Protein AF-A0A7Y5HXD3-F1 (afdb_monomer_lite)

Radius of gyration: 32.14 Å; chains: 1; bounding box: 64×32×68 Å

Foldseek 3Di:
DVVVVVVVVVVVVVVVVCVVCVDVVPPDDDDPDDPPDDDDDDDDDDFADFPDDKDADDPVRQVPDDPVGNDRIDTDGDDD

Structure (mmCIF, N/CA/C/O backbone):
data_AF-A0A7Y5HXD3-F1
#
_entry.id   AF-A0A7Y5HXD3-F1
#
loop_
_atom_site.group_PDB
_atom_site.id
_atom_site.type_symbol
_atom_site.label_atom_id
_atom_site.label_alt_id
_atom_site.label_comp_id
_atom_site.label_asym_id
_atom_site.label_entity_id
_atom_site.label_seq_id
_atom_site.pdbx_PDB_ins_code
_atom_site.Cartn_x
_atom_site.Cartn_y
_atom_site.Cartn_z
_atom_site.occupancy
_atom_site.B_iso_or_equiv
_atom_site.auth_seq_id
_atom_site.auth_comp_id
_atom_site.auth_asym_id
_atom_site.auth_atom_id
_atom_site.pdbx_PDB_model_num
ATOM 1 N N . MET A 1 1 ? 38.869 19.157 -27.274 1.00 60.66 1 MET A N 1
ATOM 2 C CA . MET A 1 1 ? 38.267 17.827 -27.532 1.00 60.66 1 MET A CA 1
ATOM 3 C C . MET A 1 1 ? 37.528 17.241 -26.328 1.00 60.66 1 MET A C 1
ATOM 5 O O . MET A 1 1 ? 36.400 16.811 -26.512 1.00 60.66 1 MET A O 1
ATOM 9 N N . ASN A 1 2 ? 38.063 17.297 -25.102 1.00 76.00 2 ASN A N 1
ATOM 10 C CA . ASN A 1 2 ? 37.418 16.671 -23.929 1.00 76.00 2 ASN A CA 1
ATOM 11 C C . ASN A 1 2 ? 36.022 17.215 -23.593 1.00 76.00 2 ASN A C 1
ATOM 13 O O . ASN A 1 2 ? 35.159 16.455 -23.181 1.00 76.00 2 ASN A O 1
ATOM 17 N N . ARG A 1 3 ? 35.761 18.513 -23.809 1.00 82.88 3 ARG A N 1
ATOM 18 C CA . ARG A 1 3 ? 34.432 19.087 -23.539 1.00 82.88 3 ARG A CA 1
ATOM 19 C C . ARG A 1 3 ? 33.346 18.462 -24.418 1.00 82.88 3 ARG A C 1
ATOM 21 O O . ARG A 1 3 ? 32.316 18.086 -23.886 1.00 82.88 3 ARG A O 1
ATOM 28 N N . ALA A 1 4 ? 33.588 18.298 -25.719 1.00 89.25 4 ALA A N 1
ATOM 29 C CA . ALA A 1 4 ? 32.617 17.683 -26.629 1.00 89.25 4 ALA A CA 1
ATOM 30 C C . ALA A 1 4 ? 32.315 16.228 -26.237 1.00 89.25 4 ALA A C 1
ATOM 32 O O . ALA A 1 4 ? 31.155 15.836 -26.176 1.00 89.25 4 ALA A O 1
ATOM 33 N N . PHE A 1 5 ? 33.349 15.461 -25.881 1.00 92.12 5 PHE A N 1
ATOM 34 C CA . PHE A 1 5 ? 33.186 14.090 -25.397 1.00 92.12 5 PHE A CA 1
ATOM 35 C C . PHE A 1 5 ? 32.408 14.030 -24.072 1.00 92.12 5 PHE A C 1
ATOM 37 O O . PHE A 1 5 ? 31.510 13.206 -23.922 1.00 92.12 5 PHE A O 1
ATOM 44 N N . ASN A 1 6 ? 32.674 14.960 -23.149 1.00 93.12 6 ASN A N 1
ATOM 45 C CA . ASN A 1 6 ? 31.929 15.074 -21.895 1.00 93.12 6 ASN A CA 1
ATOM 46 C C . ASN A 1 6 ? 30.449 15.408 -22.133 1.00 93.12 6 ASN A C 1
ATOM 48 O O . ASN A 1 6 ? 29.590 14.806 -21.500 1.00 93.12 6 ASN A O 1
ATOM 52 N N . TRP A 1 7 ? 30.141 16.328 -23.053 1.00 96.19 7 TRP A N 1
ATOM 53 C CA . TRP A 1 7 ? 28.759 16.679 -23.402 1.00 96.19 7 TRP A CA 1
ATOM 54 C C . TRP A 1 7 ? 28.007 15.504 -24.031 1.00 96.19 7 TRP A C 1
ATOM 56 O O . TRP A 1 7 ? 26.863 15.250 -23.663 1.00 96.19 7 TRP A O 1
ATOM 66 N N . ILE A 1 8 ? 28.654 14.750 -24.924 1.00 97.06 8 ILE A N 1
ATOM 67 C CA . ILE A 1 8 ? 28.069 13.543 -25.525 1.00 97.06 8 ILE A CA 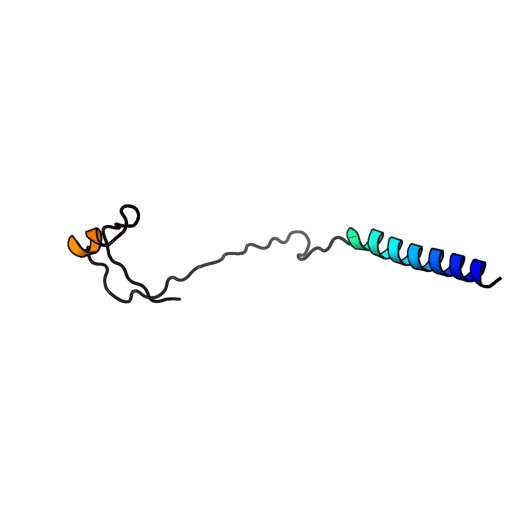1
ATOM 68 C C . ILE A 1 8 ? 27.814 12.480 -24.452 1.00 97.06 8 ILE A C 1
ATOM 70 O O . ILE A 1 8 ? 26.723 11.916 -24.398 1.00 97.06 8 ILE A O 1
ATOM 74 N N . GLY A 1 9 ? 28.783 12.244 -23.562 1.00 96.56 9 GLY A N 1
ATOM 75 C CA . GLY A 1 9 ? 28.629 11.308 -22.450 1.00 96.56 9 GLY A CA 1
ATOM 76 C C . GLY A 1 9 ? 27.486 11.699 -21.510 1.00 96.56 9 GLY A C 1
ATOM 77 O O . GLY A 1 9 ? 26.662 10.858 -21.165 1.00 96.56 9 GLY A O 1
ATOM 78 N N . GLN A 1 10 ? 27.381 12.981 -21.149 1.00 96.81 10 GLN A N 1
ATOM 79 C CA . GLN A 1 10 ? 26.279 13.482 -20.322 1.00 96.81 10 GLN A CA 1
ATOM 80 C C . GLN A 1 10 ? 24.925 13.323 -21.013 1.00 96.81 10 GLN A C 1
ATOM 82 O O . GLN A 1 10 ? 23.989 12.820 -20.397 1.00 96.81 10 GLN A O 1
ATOM 87 N N . ALA A 1 11 ? 24.819 13.704 -22.287 1.00 97.81 11 ALA A N 1
ATOM 88 C CA . ALA A 1 11 ? 23.580 13.569 -23.045 1.00 97.81 11 ALA A CA 1
ATOM 89 C C . ALA A 1 11 ? 23.135 12.104 -23.137 1.00 97.81 11 ALA A C 1
ATOM 91 O O . ALA A 1 11 ? 21.960 11.809 -22.923 1.00 97.81 11 ALA A O 1
ATOM 92 N N . LEU A 1 12 ? 24.071 11.185 -23.391 1.00 98.25 12 LEU A N 1
ATOM 93 C CA . LEU A 1 12 ? 23.801 9.751 -23.436 1.00 98.25 12 LEU A CA 1
ATOM 94 C C . LEU A 1 12 ? 23.300 9.239 -22.080 1.00 98.25 12 LEU A C 1
ATOM 96 O O . LEU A 1 12 ? 22.230 8.638 -22.010 1.00 98.25 12 LEU A O 1
ATOM 100 N N . LEU A 1 13 ? 24.033 9.519 -21.000 1.00 98.12 13 LEU A N 1
ATOM 101 C CA . LEU A 1 13 ? 23.690 9.030 -19.664 1.00 98.12 13 LEU A CA 1
ATOM 102 C C . LEU A 1 13 ? 22.357 9.596 -19.168 1.00 98.12 13 LEU A C 1
ATOM 104 O O . LEU A 1 13 ? 21.522 8.842 -18.669 1.00 98.12 13 LEU A O 1
ATOM 108 N N . TYR A 1 14 ? 22.120 10.896 -19.347 1.00 98.19 14 TYR A N 1
ATOM 109 C CA . TYR A 1 14 ? 20.847 11.508 -18.973 1.00 98.19 14 TYR A CA 1
ATOM 110 C C . TYR A 1 14 ? 19.687 11.002 -19.822 1.00 98.19 14 TYR A C 1
ATOM 112 O O . TYR A 1 14 ? 18.610 10.776 -19.276 1.00 98.19 14 TYR A O 1
ATOM 120 N N . SER A 1 15 ? 19.896 10.748 -21.115 1.00 98.44 15 SER A N 1
ATOM 121 C CA . SER A 1 15 ? 18.862 10.147 -21.963 1.00 98.44 15 SER A CA 1
ATOM 122 C C . SER A 1 15 ? 18.528 8.725 -21.517 1.00 98.44 15 SER A C 1
ATOM 124 O O . SER A 1 15 ? 17.354 8.390 -21.394 1.00 98.44 15 SER A O 1
ATO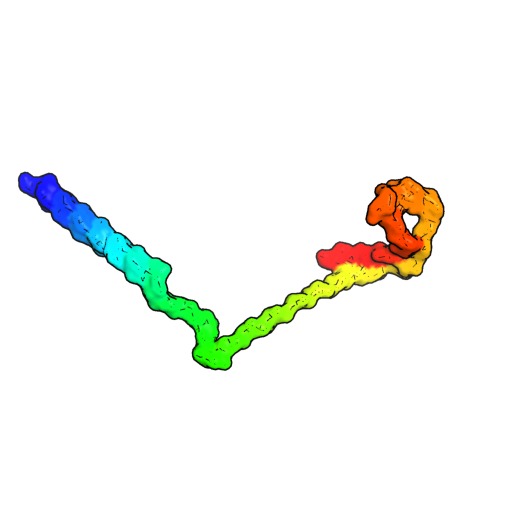M 126 N N . CYS A 1 16 ? 19.534 7.900 -21.202 1.00 98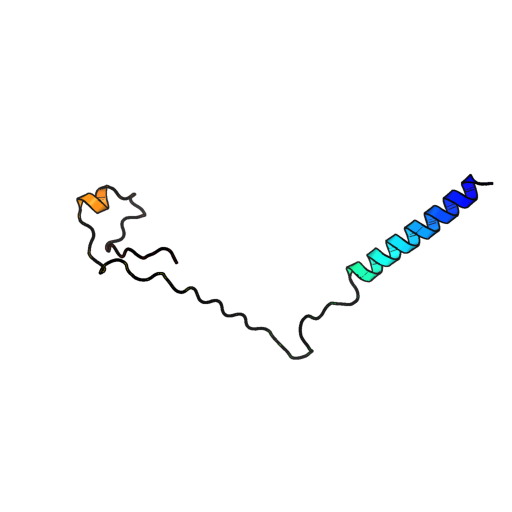.38 16 CYS A N 1
ATOM 127 C CA . CYS A 1 16 ? 19.316 6.563 -20.647 1.00 98.38 16 CYS A CA 1
ATOM 128 C C . CYS A 1 16 ? 18.525 6.615 -19.335 1.00 98.38 16 CYS A C 1
ATOM 130 O O . CYS A 1 16 ? 17.598 5.830 -19.143 1.00 98.38 16 CYS A O 1
ATOM 132 N N . PHE A 1 17 ? 18.854 7.557 -18.449 1.00 98.19 17 PHE A N 1
ATOM 133 C CA . PHE A 1 17 ? 18.168 7.714 -17.168 1.00 98.19 17 PHE A CA 1
ATOM 134 C C . PHE A 1 17 ? 16.721 8.189 -17.346 1.00 98.19 17 PHE A C 1
ATOM 136 O O . PHE A 1 17 ? 15.802 7.618 -16.761 1.00 98.19 17 PHE A O 1
ATOM 143 N N . ALA A 1 18 ? 16.503 9.190 -18.201 1.00 98.00 18 ALA A N 1
ATOM 144 C CA . ALA A 1 18 ? 15.174 9.691 -18.534 1.00 98.00 18 ALA A CA 1
ATOM 145 C C . ALA A 1 18 ? 14.303 8.603 -19.174 1.00 98.00 18 ALA A C 1
ATOM 147 O O . ALA A 1 18 ? 13.126 8.492 -18.842 1.00 98.00 18 ALA A O 1
ATOM 148 N N . LEU A 1 19 ? 14.882 7.767 -20.040 1.00 97.94 19 LEU A N 1
ATOM 149 C CA . LEU A 1 19 ? 14.185 6.645 -20.660 1.00 97.94 19 LEU A CA 1
ATOM 150 C C . LEU A 1 19 ? 13.825 5.580 -19.623 1.00 97.94 19 LEU A C 1
ATOM 152 O O . LEU A 1 19 ? 12.679 5.141 -19.593 1.00 97.94 19 LEU A O 1
ATOM 156 N N . ALA A 1 20 ? 14.753 5.212 -18.735 1.00 97.44 20 ALA A N 1
ATOM 157 C CA . ALA A 1 20 ? 14.475 4.266 -17.657 1.00 97.44 20 ALA A CA 1
ATOM 158 C C . ALA A 1 20 ? 13.334 4.764 -16.758 1.00 97.44 20 ALA A C 1
ATOM 160 O O . ALA A 1 20 ? 12.370 4.037 -16.534 1.00 97.44 20 ALA A O 1
ATOM 161 N N . ILE A 1 21 ? 13.390 6.021 -16.307 1.00 97.25 21 ILE A N 1
ATOM 162 C CA . ILE A 1 21 ? 12.311 6.621 -15.511 1.00 97.25 21 ILE A CA 1
ATOM 163 C C . ILE A 1 21 ? 11.005 6.639 -16.303 1.00 97.25 21 ILE A C 1
ATOM 165 O O . ILE A 1 21 ? 9.981 6.200 -15.794 1.00 97.25 21 ILE A O 1
ATOM 169 N N . GLY A 1 22 ? 11.021 7.132 -17.542 1.00 96.38 22 GLY A N 1
ATOM 170 C CA . GLY A 1 22 ? 9.821 7.265 -18.363 1.00 96.38 22 GLY A CA 1
ATOM 171 C C . GLY A 1 22 ? 9.126 5.923 -18.579 1.00 96.38 22 GLY A C 1
ATOM 172 O O . GLY A 1 22 ? 7.927 5.809 -18.330 1.00 96.38 22 GLY A O 1
ATOM 173 N N . VAL A 1 23 ? 9.888 4.892 -18.948 1.00 96.69 23 VAL A N 1
ATOM 174 C CA . VAL A 1 23 ? 9.374 3.534 -19.160 1.00 96.69 23 VAL A CA 1
ATOM 175 C C . VAL A 1 23 ? 8.838 2.957 -17.849 1.00 96.69 23 VAL A C 1
ATOM 177 O O . VAL A 1 23 ? 7.656 2.618 -17.770 1.00 96.69 23 VAL A O 1
ATOM 180 N N . PHE A 1 24 ? 9.665 2.924 -16.800 1.00 96.06 24 PHE A N 1
ATOM 181 C CA . PHE A 1 24 ? 9.316 2.276 -15.533 1.00 96.06 24 PHE A CA 1
ATOM 182 C C . PHE A 1 24 ? 8.358 3.076 -14.641 1.00 96.06 24 PHE A C 1
ATOM 184 O O . PHE A 1 24 ? 7.846 2.540 -13.662 1.00 96.06 24 PHE A O 1
ATOM 191 N N . SER A 1 25 ? 8.044 4.330 -14.982 1.00 94.88 25 SER A N 1
ATOM 192 C CA . SER A 1 25 ? 7.039 5.125 -14.260 1.00 94.88 25 SER A CA 1
ATOM 193 C C . SER A 1 25 ? 5.607 4.622 -14.458 1.00 94.88 25 SER A C 1
ATOM 195 O O . SER A 1 25 ? 4.742 4.861 -13.614 1.00 94.88 25 SER A O 1
ATOM 197 N N . ARG A 1 26 ? 5.337 3.946 -15.582 1.00 92.12 26 ARG A N 1
ATOM 198 C CA . ARG A 1 26 ? 3.986 3.527 -15.988 1.00 92.12 26 ARG A CA 1
ATOM 199 C C . ARG A 1 26 ? 3.911 2.055 -16.382 1.00 92.12 26 ARG A C 1
ATOM 201 O O . ARG A 1 26 ? 2.831 1.471 -16.297 1.00 92.12 26 ARG A O 1
ATOM 208 N N . TRP A 1 27 ? 5.016 1.472 -16.839 1.00 93.38 27 TRP A N 1
ATOM 209 C CA . TRP A 1 27 ? 5.062 0.126 -17.394 1.00 93.38 27 TRP A CA 1
ATOM 210 C C . TRP A 1 27 ? 6.261 -0.659 -16.836 1.00 93.38 27 TRP A C 1
ATOM 212 O O . TRP A 1 27 ? 7.346 -0.102 -16.720 1.00 93.38 27 TRP A O 1
ATOM 222 N N . PRO A 1 28 ? 6.128 -1.959 -16.540 1.00 92.25 28 PRO A N 1
ATOM 223 C CA . PRO A 1 28 ? 4.916 -2.762 -16.637 1.00 92.25 28 PRO A CA 1
ATOM 224 C C . PRO A 1 28 ? 3.907 -2.405 -15.542 1.00 92.25 28 PRO A C 1
ATOM 226 O O . PRO A 1 28 ? 4.269 -1.981 -14.446 1.00 92.25 28 PRO A O 1
ATOM 229 N N . VAL A 1 29 ? 2.619 -2.580 -15.843 1.00 91.44 29 VAL A N 1
ATOM 230 C CA . VAL A 1 29 ? 1.576 -2.444 -14.824 1.00 91.44 29 VAL A CA 1
ATOM 231 C C . VAL A 1 29 ? 1.759 -3.581 -13.824 1.00 91.44 29 VAL A C 1
ATOM 233 O O . VAL A 1 29 ? 1.717 -4.756 -14.189 1.00 91.44 29 VAL A O 1
ATOM 236 N N . TYR A 1 30 ? 1.994 -3.234 -12.561 1.00 90.75 30 TYR A N 1
ATOM 237 C CA . TYR A 1 30 ? 2.099 -4.223 -11.499 1.00 90.75 30 TYR A CA 1
ATOM 238 C C . TYR A 1 30 ? 0.705 -4.733 -11.123 1.00 90.75 30 TYR A C 1
ATOM 240 O O . TYR A 1 30 ? -0.138 -3.970 -10.646 1.00 90.75 30 TYR A O 1
ATOM 248 N N . HIS A 1 31 ? 0.475 -6.030 -11.320 1.00 92.69 31 HIS A N 1
ATOM 249 C CA . HIS A 1 31 ? -0.746 -6.711 -10.907 1.00 92.69 31 HIS A CA 1
ATOM 250 C C . HIS A 1 31 ? -0.449 -7.555 -9.657 1.00 92.69 31 HIS A C 1
ATOM 252 O O . HIS A 1 31 ? 0.205 -8.590 -9.772 1.00 92.69 31 HIS A O 1
ATOM 258 N N . PRO A 1 32 ? -0.897 -7.138 -8.455 1.00 91.38 32 PRO A N 1
ATOM 259 C CA . PRO A 1 32 ? -0.636 -7.881 -7.218 1.00 91.38 32 PRO A CA 1
ATOM 260 C C . PRO A 1 32 ? -1.422 -9.198 -7.121 1.00 91.38 32 PRO A C 1
ATOM 262 O O . PRO A 1 32 ? -1.141 -10.020 -6.254 1.00 91.38 32 PRO A O 1
ATOM 265 N N . LEU A 1 33 ? -2.429 -9.379 -7.976 1.00 94.81 33 LEU A N 1
ATOM 266 C CA . LEU A 1 33 ? -3.297 -10.548 -8.039 1.00 94.81 33 LEU A CA 1
ATOM 267 C C . LEU A 1 33 ? -3.308 -11.081 -9.471 1.00 94.81 33 LEU A C 1
ATOM 269 O O . LEU A 1 33 ? -3.097 -10.326 -10.424 1.00 94.81 33 LEU A O 1
ATOM 273 N N . GLN A 1 34 ? -3.572 -12.379 -9.613 1.00 93.81 34 GLN A N 1
ATOM 274 C CA . GLN A 1 34 ? -3.808 -12.978 -10.922 1.00 93.81 34 GLN A CA 1
ATOM 275 C C . GLN A 1 34 ? -5.072 -12.393 -11.574 1.00 93.81 34 GLN A C 1
ATOM 277 O O . GLN A 1 34 ? -5.936 -11.861 -10.865 1.00 93.81 34 GLN A O 1
ATOM 282 N N . PRO A 1 35 ? -5.212 -12.510 -12.908 1.00 93.81 35 PRO A N 1
ATOM 283 C CA . PRO A 1 35 ? -6.484 -12.254 -13.570 1.00 93.81 35 PRO A CA 1
ATOM 284 C C . PRO A 1 35 ? -7.629 -12.992 -12.859 1.00 93.81 35 PRO A C 1
ATOM 286 O O . PRO A 1 35 ? -7.431 -14.071 -12.295 1.00 93.81 35 PRO A O 1
ATOM 289 N N . ASP A 1 36 ? -8.803 -12.367 -12.827 1.00 94.19 36 ASP A N 1
ATOM 290 C CA . ASP A 1 36 ? -10.031 -12.911 -12.229 1.00 94.19 36 ASP A CA 1
ATOM 291 C C . ASP A 1 36 ? -9.995 -13.162 -10.706 1.00 94.19 36 ASP A C 1
ATOM 293 O O . ASP A 1 36 ? -10.912 -13.765 -10.150 1.00 94.19 36 ASP A O 1
ATOM 297 N N . HIS A 1 37 ? -8.978 -12.655 -9.998 1.00 94.25 37 HIS A N 1
ATOM 298 C CA . HIS A 1 37 ? -8.899 -12.712 -8.536 1.00 94.25 37 HIS A CA 1
ATOM 299 C C . HIS A 1 37 ? -9.155 -11.340 -7.899 1.00 94.25 37 HIS A C 1
ATOM 301 O O . HIS A 1 37 ? -8.641 -10.315 -8.346 1.00 94.25 37 HIS A O 1
ATOM 307 N N . ALA A 1 38 ? -9.899 -11.328 -6.791 1.00 92.25 38 ALA A N 1
ATOM 308 C CA . ALA A 1 38 ? -10.136 -10.142 -5.971 1.00 92.25 38 ALA A CA 1
ATOM 309 C C . ALA A 1 38 ? -9.740 -10.403 -4.511 1.00 92.25 38 ALA A C 1
ATOM 311 O O . ALA A 1 38 ? -9.920 -11.505 -3.994 1.00 92.25 38 ALA A O 1
ATOM 312 N N . LEU A 1 39 ? -9.218 -9.379 -3.831 1.00 93.75 39 LEU A N 1
ATOM 313 C CA . LEU A 1 39 ? -8.902 -9.440 -2.404 1.00 93.75 39 LEU A CA 1
ATOM 314 C C . LEU A 1 39 ? -10.012 -8.771 -1.592 1.00 93.75 39 LEU A C 1
ATOM 316 O O . LEU A 1 39 ? -10.204 -7.559 -1.680 1.00 93.75 39 LEU A O 1
ATOM 320 N N . ILE A 1 40 ? -10.680 -9.545 -0.738 1.00 93.56 40 ILE A N 1
ATOM 321 C CA . ILE A 1 40 ? -11.600 -9.021 0.275 1.00 93.56 40 ILE A CA 1
ATOM 322 C C . ILE A 1 40 ? -10.846 -8.962 1.603 1.00 93.56 40 ILE A C 1
ATOM 324 O O . ILE A 1 40 ? -10.502 -9.993 2.178 1.00 93.56 40 ILE A O 1
ATOM 328 N N . LYS A 1 41 ? -10.573 -7.749 2.097 1.00 94.44 41 LYS A N 1
ATOM 329 C CA . LYS A 1 41 ? -9.965 -7.547 3.418 1.00 94.44 41 LYS A CA 1
ATOM 330 C C . LYS A 1 41 ? -11.055 -7.254 4.441 1.00 94.44 41 LYS A C 1
ATOM 332 O O . LYS A 1 41 ? -11.698 -6.212 4.368 1.00 94.44 41 LYS A O 1
ATOM 337 N N . VAL A 1 42 ? -11.217 -8.148 5.413 1.00 95.25 42 VAL A N 1
ATOM 338 C CA . VAL A 1 42 ? -12.109 -7.941 6.558 1.00 95.25 42 VAL A CA 1
ATOM 339 C C . VAL A 1 42 ? -11.260 -7.671 7.792 1.00 95.25 42 VAL A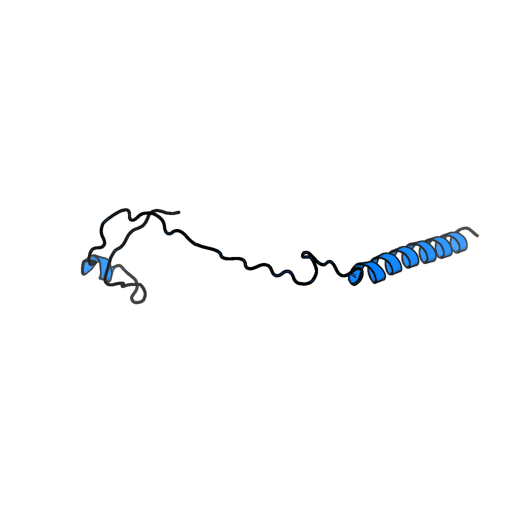 C 1
ATOM 341 O O . VAL A 1 42 ? -10.409 -8.478 8.159 1.00 95.25 42 VAL A O 1
ATOM 344 N N . SER A 1 43 ? -11.467 -6.515 8.415 1.00 92.19 43 SER A N 1
ATOM 345 C CA . SER A 1 43 ? -10.765 -6.114 9.633 1.00 92.19 43 SER A CA 1
ATOM 346 C C . SER A 1 43 ? -11.744 -6.110 10.796 1.00 92.19 43 SER A C 1
ATOM 348 O O . SER A 1 43 ? -12.728 -5.375 10.779 1.00 92.19 43 SER A O 1
ATOM 350 N N . PHE A 1 44 ? -11.464 -6.926 11.808 1.00 89.31 44 PHE A N 1
ATOM 351 C CA . PHE A 1 44 ? -12.236 -6.970 13.044 1.00 89.31 44 PHE A CA 1
ATOM 352 C C . PHE A 1 44 ? -11.464 -6.261 14.152 1.00 89.31 44 PHE A C 1
ATOM 354 O O . PHE A 1 44 ? -10.254 -6.435 14.279 1.00 89.31 44 PHE A O 1
ATOM 361 N N . VAL A 1 45 ? -12.175 -5.489 14.970 1.00 84.19 45 VAL A N 1
ATOM 362 C CA . VAL A 1 45 ? -11.640 -4.942 16.217 1.00 84.19 45 VAL A CA 1
ATOM 363 C C . VAL A 1 45 ? -12.286 -5.711 17.356 1.00 84.19 45 VAL A C 1
ATOM 365 O O . VAL A 1 45 ? -13.500 -5.644 17.546 1.00 84.19 45 VAL A O 1
ATOM 368 N N . HIS A 1 46 ? -11.480 -6.457 18.108 1.00 84.25 46 HIS A N 1
ATOM 369 C CA . HIS A 1 46 ? -11.938 -7.050 19.354 1.00 84.25 46 HIS A CA 1
ATOM 370 C C . HIS A 1 46 ? -11.813 -6.002 20.461 1.00 84.25 46 HIS A C 1
ATOM 372 O O . HIS A 1 46 ? -10.718 -5.525 20.751 1.00 84.25 46 HIS A O 1
ATOM 378 N N . HIS A 1 47 ? -12.937 -5.591 21.046 1.00 82.88 47 HIS A N 1
ATOM 379 C CA . HIS A 1 47 ? -12.905 -4.683 22.188 1.00 82.88 47 HIS A CA 1
ATOM 380 C C . HIS A 1 47 ? -12.295 -5.384 23.404 1.00 82.88 47 HIS A C 1
ATOM 382 O O . HIS A 1 47 ? -12.591 -6.553 23.642 1.00 82.88 47 HIS A O 1
ATOM 388 N N . GLY A 1 48 ? -11.506 -4.647 24.192 1.00 83.88 48 GLY A N 1
ATOM 389 C CA . GLY A 1 48 ? -10.979 -5.141 25.462 1.00 83.88 48 GLY A CA 1
ATOM 390 C C . GLY A 1 48 ? -12.087 -5.633 26.398 1.00 83.88 48 GLY A C 1
ATOM 391 O O . GLY A 1 48 ? -13.241 -5.181 26.330 1.00 83.88 48 GLY A O 1
ATOM 392 N N . VAL A 1 49 ? -11.724 -6.575 27.268 1.00 87.44 49 VAL A N 1
ATOM 393 C CA . VAL A 1 49 ? -12.639 -7.182 28.239 1.00 87.44 49 VAL A CA 1
ATOM 394 C C . VAL A 1 49 ? -13.215 -6.091 29.150 1.00 87.44 49 VAL A C 1
ATOM 396 O O . VAL A 1 49 ? -12.566 -5.082 29.442 1.00 87.44 49 VAL A O 1
ATOM 399 N N . ARG A 1 50 ? -14.476 -6.251 29.569 1.00 87.94 50 ARG A N 1
ATOM 400 C CA . ARG A 1 50 ? -15.083 -5.344 30.551 1.00 87.94 50 ARG A CA 1
ATOM 401 C C . ARG A 1 50 ? -14.387 -5.524 31.896 1.00 87.94 50 ARG A C 1
ATOM 403 O O . ARG A 1 50 ? -14.304 -6.641 32.389 1.00 87.94 50 ARG A O 1
ATOM 410 N N . VAL A 1 51 ? -13.939 -4.420 32.484 1.00 89.62 51 VAL A N 1
ATOM 411 C CA . VAL A 1 51 ? -13.289 -4.426 33.807 1.00 89.62 51 VAL A CA 1
ATOM 412 C C . VAL A 1 51 ? -14.333 -4.546 34.920 1.00 89.62 51 VAL A C 1
ATOM 414 O O . VAL A 1 51 ? -14.051 -5.074 35.989 1.00 89.62 51 VAL A O 1
ATOM 417 N N . ALA A 1 52 ? -15.554 -4.074 34.661 1.00 89.00 52 ALA A N 1
ATOM 418 C CA . ALA A 1 52 ? -16.681 -4.154 35.578 1.00 89.00 52 ALA A CA 1
ATOM 419 C C . ALA A 1 52 ? -18.008 -4.272 34.817 1.00 89.00 52 ALA A C 1
ATOM 421 O O . ALA A 1 52 ? -18.099 -3.934 33.628 1.00 89.00 52 ALA A O 1
ATOM 422 N N . ASP A 1 53 ? -19.050 -4.707 35.525 1.00 90.81 53 ASP A N 1
ATOM 423 C CA . ASP A 1 53 ? -20.415 -4.685 35.012 1.00 90.81 53 ASP A CA 1
ATOM 424 C C . ASP A 1 53 ? -20.865 -3.259 34.686 1.00 90.81 53 ASP A C 1
ATOM 426 O O . ASP A 1 53 ? -20.527 -2.285 35.366 1.00 90.81 53 ASP A O 1
ATOM 430 N N . CYS A 1 54 ? -21.657 -3.136 33.622 1.00 91.75 54 CYS A N 1
ATOM 431 C CA . CYS A 1 54 ? -22.220 -1.852 33.238 1.00 91.75 54 CYS A CA 1
ATOM 432 C C . CYS A 1 54 ? -23.213 -1.376 34.300 1.00 91.75 54 CYS A C 1
ATOM 434 O O . CYS A 1 54 ? -24.224 -2.033 34.547 1.00 91.75 54 CYS A O 1
ATOM 436 N N . ARG A 1 55 ? -22.974 -0.191 34.860 1.00 93.12 55 ARG A N 1
ATOM 437 C CA . ARG A 1 55 ? -23.868 0.437 35.843 1.00 93.12 55 ARG A CA 1
ATOM 438 C C . ARG A 1 55 ? -24.274 1.846 35.414 1.00 93.12 55 ARG A C 1
ATOM 440 O O . ARG A 1 55 ? -23.526 2.472 34.665 1.00 93.12 55 ARG A O 1
ATOM 447 N N . PRO A 1 56 ? -25.403 2.390 35.892 1.00 92.62 56 PRO A N 1
ATOM 448 C CA . PRO A 1 56 ? -25.699 3.804 35.695 1.00 92.62 56 PRO A CA 1
ATOM 449 C C . PRO A 1 56 ? -24.645 4.684 36.385 1.00 92.62 56 PRO A C 1
ATOM 451 O O . PRO A 1 56 ? -24.095 4.321 37.434 1.00 92.62 56 PRO A O 1
ATOM 454 N N . TYR A 1 57 ? -24.352 5.844 35.797 1.00 89.69 57 TYR A N 1
ATOM 455 C CA . TYR A 1 57 ? -23.570 6.876 36.481 1.00 89.69 57 TYR A CA 1
ATOM 456 C C . TYR A 1 57 ? -24.392 7.531 37.596 1.00 89.69 57 TYR A C 1
ATOM 458 O O . TYR A 1 57 ? -25.608 7.692 37.470 1.00 89.69 57 TYR A O 1
ATOM 466 N N . THR A 1 58 ? -23.730 7.961 38.673 1.00 91.75 58 THR A N 1
ATOM 467 C CA . THR A 1 58 ? -24.388 8.819 39.670 1.00 91.75 58 THR A CA 1
ATOM 468 C C . THR A 1 58 ? -24.527 10.252 39.146 1.00 91.75 58 THR A C 1
ATOM 470 O O . THR A 1 58 ? -23.884 10.649 38.168 1.00 91.75 58 THR A O 1
ATOM 473 N N . LYS A 1 59 ? -25.368 11.065 39.798 1.00 91.12 59 LYS A N 1
ATOM 474 C CA . LYS A 1 59 ? -25.581 12.467 39.397 1.00 91.12 59 LYS A CA 1
ATOM 475 C C . LYS A 1 59 ? -24.297 13.289 39.518 1.00 91.12 59 LYS A C 1
ATOM 477 O O . LYS A 1 59 ? -24.017 14.123 38.663 1.00 91.12 59 LYS A O 1
ATOM 482 N N . GLU A 1 60 ? -23.499 13.016 40.544 1.00 91.44 60 GLU A N 1
ATOM 483 C CA . GLU A 1 60 ? -22.226 13.680 40.819 1.00 91.44 60 GLU A CA 1
ATOM 484 C C . GLU A 1 60 ? -21.167 13.302 39.776 1.00 91.44 60 GLU A C 1
ATOM 486 O O . GLU A 1 60 ? -20.395 14.153 39.337 1.00 91.44 60 GLU A O 1
ATOM 491 N N . GLU A 1 61 ? -21.140 12.038 39.342 1.00 90.12 61 GLU A N 1
ATOM 492 C CA . GLU A 1 61 ? -20.247 11.571 38.276 1.00 90.12 61 GLU A CA 1
ATOM 493 C C . GLU A 1 61 ? -20.620 12.187 36.917 1.00 90.12 61 GLU A C 1
ATOM 495 O O . GLU A 1 61 ? -19.742 12.661 36.195 1.00 90.12 61 GLU A O 1
ATOM 500 N N . LEU A 1 62 ? -21.916 12.258 36.588 1.00 91.06 62 LEU A N 1
ATOM 501 C CA . LEU A 1 62 ? -22.400 12.910 35.363 1.00 91.06 62 LEU A CA 1
ATOM 502 C C . LEU A 1 62 ? -22.130 14.412 35.352 1.00 91.06 62 LEU A C 1
ATOM 504 O O . LEU A 1 62 ? -21.790 14.968 34.306 1.00 91.06 62 LEU A O 1
ATOM 508 N N . ALA A 1 63 ? -22.256 15.075 36.501 1.00 91.00 63 ALA A N 1
ATOM 509 C CA . ALA A 1 63 ? -21.968 16.499 36.620 1.00 91.00 63 ALA A CA 1
ATOM 510 C C . ALA A 1 63 ? -20.494 16.817 36.316 1.00 91.00 63 ALA A C 1
ATOM 512 O O . ALA A 1 63 ? -20.214 17.854 35.717 1.00 91.00 63 ALA A O 1
ATOM 513 N N . LYS A 1 64 ? -19.569 15.908 36.662 1.00 92.31 64 LYS A N 1
ATOM 514 C CA . LYS A 1 64 ? -18.133 16.031 36.348 1.00 92.31 64 LYS A CA 1
ATOM 515 C C . LYS A 1 64 ? -17.815 15.836 34.863 1.00 92.31 64 LYS A C 1
ATOM 517 O O . LYS A 1 64 ? -16.781 16.309 34.401 1.00 92.31 64 LYS A O 1
ATOM 522 N N . LEU A 1 65 ? -18.675 15.144 34.116 1.00 89.44 65 LEU A N 1
ATOM 523 C CA . LEU A 1 65 ? -18.512 14.950 32.677 1.00 89.44 65 LEU A CA 1
ATOM 524 C C . LEU A 1 65 ? -18.947 16.205 31.906 1.00 89.44 65 LEU A C 1
ATOM 526 O O . LEU A 1 65 ? -19.922 16.878 32.262 1.00 89.44 65 LEU A O 1
ATOM 530 N N . ALA A 1 66 ? -18.245 16.490 30.806 1.00 91.00 66 ALA A N 1
ATOM 531 C CA . ALA A 1 66 ? -18.647 17.523 29.857 1.00 91.00 66 ALA A CA 1
ATOM 532 C C . AL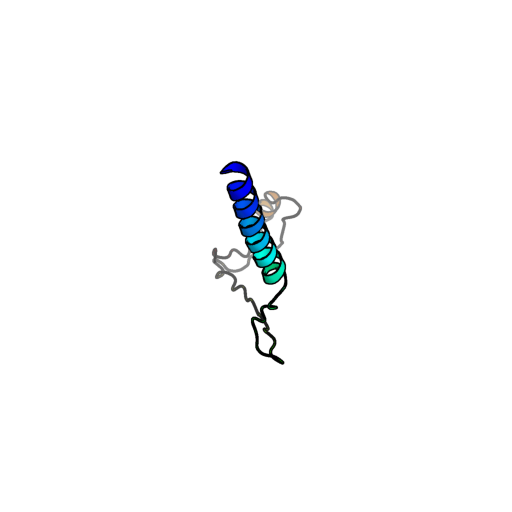A A 1 66 ? -20.047 17.211 29.284 1.00 91.00 66 ALA A C 1
ATOM 534 O O . ALA A 1 66 ? -20.375 16.033 29.119 1.00 91.00 66 ALA A O 1
ATOM 535 N N . PRO A 1 67 ? -20.878 18.218 28.950 1.00 88.50 67 PRO A N 1
ATOM 536 C CA . PRO A 1 67 ? -22.268 18.001 28.536 1.00 88.50 67 PRO A CA 1
ATOM 537 C C . PRO A 1 67 ? -22.458 16.992 27.393 1.00 88.50 67 PRO A C 1
ATOM 539 O O . PRO A 1 67 ? -23.425 16.237 27.405 1.00 88.5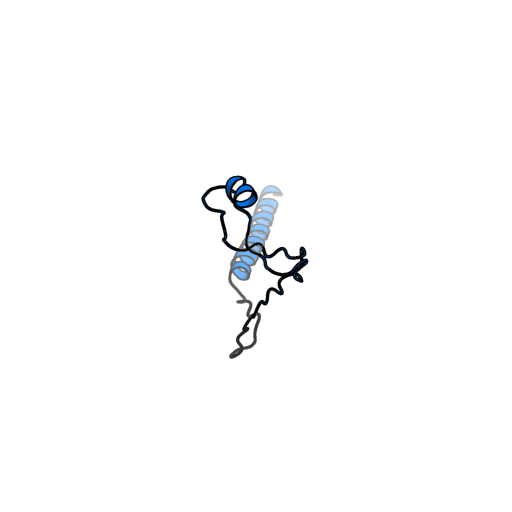0 67 PRO A O 1
ATOM 542 N N . ASN A 1 68 ? -21.518 16.933 26.449 1.00 91.75 68 ASN A N 1
ATOM 543 C CA . ASN A 1 68 ? -21.531 16.032 25.293 1.00 91.75 68 ASN A CA 1
ATOM 544 C C . ASN A 1 68 ? -21.053 14.598 25.594 1.00 91.75 68 ASN A C 1
ATOM 546 O O . ASN A 1 68 ? -21.185 13.727 24.741 1.00 91.75 68 ASN A O 1
ATOM 550 N N . MET A 1 69 ? -20.495 14.345 26.781 1.00 86.56 69 MET A N 1
ATOM 551 C CA . MET A 1 69 ? -19.903 13.057 27.175 1.00 86.56 69 MET A CA 1
ATOM 552 C C . MET A 1 69 ? -20.713 12.334 28.266 1.00 86.56 69 MET A C 1
ATOM 554 O O . MET A 1 69 ? -20.265 11.328 28.814 1.00 86.56 69 MET A O 1
ATOM 558 N N . ARG A 1 70 ? -21.906 12.838 28.604 1.00 87.31 70 ARG A N 1
ATOM 559 C CA . ARG A 1 70 ? -22.790 12.316 29.661 1.00 87.31 70 ARG A CA 1
ATOM 560 C C . ARG A 1 70 ? -23.601 11.107 29.194 1.00 87.31 70 ARG A C 1
ATOM 562 O O . ARG A 1 70 ? -24.824 11.163 29.087 1.00 87.31 70 ARG A O 1
ATOM 569 N N . ALA A 1 71 ? -22.911 10.009 28.903 1.00 85.31 71 ALA A N 1
ATOM 570 C CA . ALA A 1 71 ? -23.566 8.732 28.644 1.00 85.31 71 ALA A CA 1
ATOM 571 C C . ALA A 1 71 ? -24.303 8.237 29.907 1.00 85.31 71 ALA A C 1
ATOM 573 O O . ALA A 1 71 ? -23.798 8.425 31.011 1.00 85.31 71 ALA A O 1
ATOM 574 N N . PRO A 1 72 ? -25.467 7.575 29.783 1.00 83.38 72 PRO A N 1
ATOM 575 C CA . PRO A 1 72 ? -26.245 7.132 30.944 1.00 83.38 72 PRO A CA 1
ATOM 576 C C . PRO A 1 72 ? -25.573 5.988 31.721 1.00 83.38 72 PRO A C 1
ATOM 578 O O . PRO A 1 72 ? -25.787 5.849 32.925 1.00 83.38 72 PRO A O 1
ATOM 581 N N . MET A 1 73 ? -24.747 5.181 31.046 1.00 91.06 73 MET A N 1
ATOM 582 C CA . MET A 1 73 ? -24.130 3.974 31.596 1.00 91.06 73 MET A CA 1
ATOM 583 C C . MET A 1 73 ? -22.606 4.073 31.591 1.00 91.06 73 MET A C 1
ATOM 585 O O . MET A 1 73 ? -21.995 4.465 30.597 1.00 91.06 73 MET A O 1
ATOM 589 N N . LYS A 1 74 ? -22.002 3.634 32.691 1.00 91.19 74 LYS A N 1
ATOM 590 C CA . LYS A 1 74 ? -20.570 3.444 32.878 1.00 91.19 74 LYS A CA 1
ATOM 591 C C . LYS A 1 74 ? -20.209 1.997 32.533 1.00 91.19 74 LYS A C 1
ATOM 593 O O . LYS A 1 74 ? -20.617 1.084 33.244 1.00 91.19 74 LYS A O 1
ATOM 598 N N . CYS A 1 75 ? -19.451 1.795 31.456 1.00 89.88 75 CYS A N 1
ATOM 599 C CA . CYS A 1 75 ? -19.026 0.477 30.964 1.00 89.88 75 CYS A CA 1
ATOM 600 C C . CYS A 1 75 ? -17.511 0.464 30.694 1.00 89.88 75 CYS A C 1
ATOM 602 O O . CYS A 1 75 ? -17.080 0.514 29.540 1.00 89.88 75 CYS A O 1
ATOM 604 N N . GLU A 1 76 ? -16.703 0.447 31.753 1.00 88.62 76 GLU A N 1
ATOM 605 C CA . GLU A 1 76 ? -15.239 0.483 31.648 1.00 88.62 76 GLU A CA 1
ATOM 606 C C . GLU A 1 76 ? -14.683 -0.811 31.033 1.00 88.62 76 GLU A C 1
ATOM 608 O O . GLU A 1 76 ? -15.126 -1.923 31.338 1.00 88.62 76 GLU A O 1
ATOM 613 N N . ARG A 1 77 ? -13.708 -0.656 30.136 1.00 88.69 77 ARG A N 1
ATOM 614 C CA . ARG A 1 77 ? -13.049 -1.745 29.409 1.00 88.69 77 ARG A CA 1
ATOM 615 C C . ARG A 1 77 ? -11.540 -1.598 29.511 1.00 88.69 77 ARG A C 1
ATOM 617 O O . ARG A 1 77 ? -11.038 -0.478 29.601 1.00 88.69 77 ARG A O 1
ATOM 624 N N . GLU A 1 78 ? -10.845 -2.726 29.479 1.00 85.00 78 GLU A N 1
ATOM 625 C CA . GLU A 1 78 ? -9.389 -2.754 29.431 1.00 85.00 78 GLU A CA 1
ATOM 626 C C . GLU A 1 78 ? -8.896 -2.190 28.093 1.00 85.00 78 GLU A C 1
ATOM 628 O O . GLU A 1 78 ? -9.599 -2.230 27.075 1.00 85.00 78 GLU A O 1
ATOM 633 N N . ARG A 1 79 ? -7.688 -1.627 28.094 1.00 79.75 79 ARG A N 1
ATOM 634 C CA . ARG A 1 79 ? -7.037 -1.208 26.855 1.00 79.75 79 ARG A CA 1
ATOM 635 C C . ARG A 1 79 ? -6.565 -2.469 26.120 1.00 79.75 79 ARG A C 1
ATOM 637 O O . ARG A 1 79 ? -5.710 -3.174 26.638 1.00 79.75 79 ARG A O 1
ATOM 644 N N . SER A 1 80 ? -7.154 -2.722 24.948 1.00 66.94 80 SER A N 1
ATOM 645 C CA . SER A 1 80 ? -6.773 -3.790 24.007 1.00 66.94 80 SER A CA 1
ATOM 646 C C . SER A 1 80 ? -5.358 -3.627 23.473 1.00 66.94 80 SER A C 1
ATOM 648 O O . SER A 1 80 ? -5.010 -2.455 23.186 1.00 66.94 80 SER A O 1
#

pLDDT: mean 90.98, std 6.36, range [60.66, 98.44]

Sequence (80 aa):
MNRAFNWIGQALLYSCFALAIGVFSRWPVYHPLQPDHALIKVSFVHHGVRVADCRPYTKEELAKLAPNMRAPMKCERERS

Secondary structure (DSSP, 8-state):
-HHHHHHHHHHHHHHHHHHHHHHHTT-SPP-SS-TT---------PPPPBSS--EEPPHHHHHHS-GGG--SEE--B---